Protein AF-A0AAN0SRL2-F1 (afdb_monomer_lite)

Foldseek 3Di:
DPPPPLQWWKKAAPDAQDWDDDPPDGTDTAHRRRITIDSDPVNNVVQVVPVRMGTPSPD

Structure (mmCIF, N/CA/C/O backbone):
data_AF-A0AAN0SRL2-F1
#
_entry.id   AF-A0AAN0SRL2-F1
#
loop_
_atom_site.group_PDB
_atom_site.id
_atom_site.type_symbol
_atom_site.label_atom_id
_atom_site.label_alt_id
_atom_site.label_comp_id
_atom_site.label_asym_id
_atom_site.label_entity_id
_atom_site.label_seq_id
_atom_site.pdbx_PDB_ins_code
_atom_site.Cartn_x
_atom_site.Cartn_y
_atom_site.Cartn_z
_atom_site.occupancy
_atom_site.B_iso_or_equiv
_atom_site.auth_seq_id
_atom_site.auth_comp_id
_atom_site.auth_asym_id
_atom_site.auth_atom_id
_atom_site.pdbx_PDB_model_num
ATOM 1 N N . MET A 1 1 ? -7.393 -23.621 18.508 1.00 38.56 1 MET A N 1
ATOM 2 C CA . MET A 1 1 ? -6.541 -23.034 17.451 1.00 38.56 1 MET A CA 1
ATOM 3 C C . MET A 1 1 ? -6.914 -21.572 17.324 1.00 38.56 1 MET A C 1
ATOM 5 O O . MET A 1 1 ? -8.032 -21.287 16.923 1.00 38.56 1 MET A O 1
ATOM 9 N N . ALA A 1 2 ? -6.042 -20.663 17.761 1.00 40.25 2 ALA A N 1
ATOM 10 C CA . ALA A 1 2 ? -6.272 -19.234 17.588 1.00 40.25 2 ALA A CA 1
ATOM 11 C C . ALA A 1 2 ? -6.289 -18.941 16.084 1.00 40.25 2 ALA A C 1
ATOM 13 O O . ALA A 1 2 ? -5.276 -19.132 15.409 1.00 40.25 2 ALA A O 1
ATOM 14 N N . ALA A 1 3 ? -7.448 -18.551 15.554 1.00 46.72 3 ALA A N 1
ATOM 15 C CA . ALA A 1 3 ? -7.528 -17.973 14.227 1.00 46.72 3 ALA A CA 1
ATOM 16 C C . ALA A 1 3 ? -6.626 -16.736 14.250 1.00 46.72 3 ALA A C 1
ATOM 18 O O . ALA A 1 3 ? -6.959 -15.742 14.891 1.00 46.72 3 ALA A O 1
ATOM 19 N N . LYS A 1 4 ? -5.437 -16.821 13.640 1.00 50.59 4 LYS A N 1
ATOM 20 C CA . LYS A 1 4 ? -4.640 -15.631 13.351 1.00 50.59 4 LYS A CA 1
ATOM 21 C C . LYS A 1 4 ? -5.559 -14.744 12.522 1.00 50.59 4 LYS A C 1
ATOM 23 O O . LYS A 1 4 ? -5.862 -15.110 11.388 1.00 50.59 4 LYS A O 1
ATOM 28 N N . SER A 1 5 ? -6.056 -13.650 13.102 1.00 57.22 5 SER A N 1
ATOM 29 C CA . SER A 1 5 ? -6.687 -12.580 12.332 1.00 57.22 5 SER A CA 1
ATOM 30 C C . SER A 1 5 ? -5.751 -12.297 11.170 1.00 57.22 5 SER A C 1
ATOM 32 O O . SER A 1 5 ? -4.617 -11.880 11.396 1.00 57.22 5 SER A O 1
ATOM 34 N N . LYS A 1 6 ? -6.168 -12.629 9.946 1.00 66.88 6 LYS A N 1
ATOM 35 C CA . LYS A 1 6 ? -5.408 -12.249 8.761 1.00 66.88 6 LYS A CA 1
ATOM 36 C C . LYS A 1 6 ? -5.330 -10.730 8.794 1.00 66.88 6 LYS A C 1
ATOM 38 O O . LYS A 1 6 ? -6.366 -10.073 8.724 1.00 66.88 6 LYS A O 1
ATOM 43 N N . THR A 1 7 ? -4.134 -10.184 8.983 1.00 79.06 7 THR A N 1
ATOM 44 C CA . THR A 1 7 ? -3.925 -8.743 8.901 1.00 79.06 7 THR A CA 1
ATOM 45 C C . THR A 1 7 ? -4.191 -8.344 7.461 1.00 79.06 7 THR A C 1
ATOM 47 O O . THR A 1 7 ? -3.446 -8.719 6.561 1.00 79.06 7 THR A O 1
ATOM 50 N N . VAL A 1 8 ? -5.307 -7.656 7.240 1.00 85.31 8 VAL A N 1
ATOM 51 C CA . VAL A 1 8 ? -5.651 -7.111 5.931 1.00 85.31 8 VAL A CA 1
ATOM 52 C C . VAL A 1 8 ? -5.030 -5.730 5.855 1.00 85.31 8 VAL A C 1
ATOM 54 O O . VAL A 1 8 ? -5.493 -4.811 6.528 1.00 85.31 8 VAL A O 1
ATOM 57 N N . TYR A 1 9 ? -3.978 -5.599 5.060 1.00 87.12 9 TYR A N 1
ATOM 58 C CA . TYR A 1 9 ? -3.306 -4.334 4.824 1.00 87.12 9 TYR A CA 1
ATOM 59 C C . TYR A 1 9 ? -4.050 -3.534 3.762 1.00 87.12 9 TYR A C 1
ATOM 61 O O . TYR A 1 9 ? -4.538 -4.088 2.771 1.00 87.12 9 TYR A O 1
ATOM 69 N N . LYS A 1 10 ? -4.114 -2.220 3.964 1.00 89.00 10 LYS A N 1
ATOM 70 C CA . LYS A 1 10 ? -4.728 -1.281 3.032 1.00 89.00 10 LYS A CA 1
ATOM 71 C C . LYS A 1 10 ? -3.747 -0.165 2.712 1.00 89.00 10 LYS A C 1
ATOM 73 O O . LYS A 1 10 ? -3.286 0.528 3.614 1.00 89.00 10 LYS A O 1
ATOM 78 N N . VAL A 1 11 ? -3.460 0.038 1.433 1.00 87.69 11 VAL A N 1
ATOM 79 C CA . VAL A 1 11 ? -2.561 1.099 0.962 1.00 87.69 11 VAL A CA 1
ATOM 80 C C . VAL A 1 11 ? -3.304 1.959 -0.041 1.00 87.69 11 VAL A C 1
ATOM 82 O O . VAL A 1 11 ? -3.872 1.429 -0.982 1.00 87.69 11 VAL A O 1
ATOM 85 N N . ILE A 1 12 ? -3.314 3.274 0.126 1.00 88.94 12 ILE A N 1
ATOM 86 C CA . ILE A 1 12 ? -3.913 4.196 -0.839 1.00 88.94 12 ILE A CA 1
ATOM 87 C C . ILE A 1 12 ? -2.848 4.730 -1.800 1.00 88.94 12 ILE A C 1
ATOM 89 O O . ILE A 1 12 ? -1.801 5.222 -1.379 1.00 88.94 12 ILE A O 1
ATOM 93 N N . ALA A 1 13 ? -3.120 4.625 -3.095 1.00 86.62 13 ALA A N 1
ATOM 94 C CA . ALA A 1 13 ? -2.395 5.286 -4.168 1.00 86.62 13 ALA A CA 1
ATOM 95 C C . ALA A 1 13 ? -2.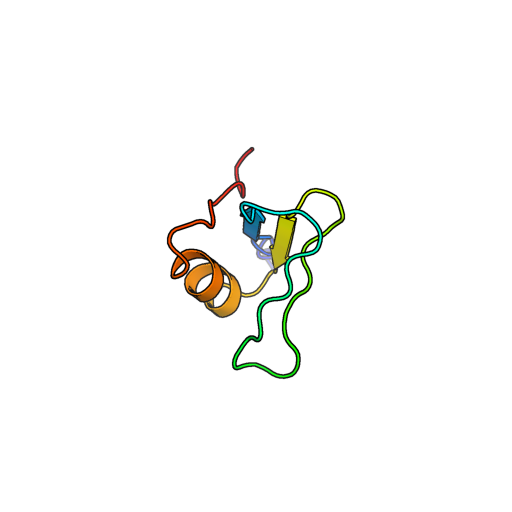844 6.750 -4.315 1.00 86.62 13 ALA A C 1
ATOM 97 O O . ALA A 1 13 ? -3.989 7.090 -4.012 1.00 86.62 13 ALA A O 1
ATOM 98 N N . PRO A 1 14 ? -1.990 7.620 -4.883 1.00 80.62 14 PRO A N 1
ATOM 99 C CA . PRO A 1 14 ? -2.334 9.018 -5.154 1.00 80.62 14 PRO A CA 1
ATOM 100 C C . PRO A 1 14 ? -3.439 9.175 -6.211 1.00 80.62 14 PRO A C 1
ATOM 102 O O . PRO A 1 14 ? -4.073 10.226 -6.289 1.00 80.62 14 PRO A O 1
ATOM 105 N N . LYS A 1 15 ? -3.653 8.154 -7.053 1.00 79.69 15 LYS A N 1
ATOM 106 C CA . LYS A 1 15 ? -4.629 8.161 -8.146 1.00 79.69 15 LYS 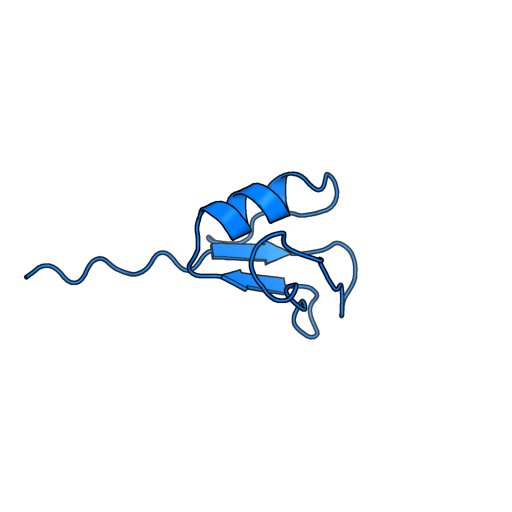A CA 1
ATOM 107 C C . LYS A 1 15 ? -5.571 6.954 -8.063 1.00 79.69 15 LYS A C 1
ATOM 109 O O . LYS A 1 15 ? -5.114 5.848 -7.755 1.00 79.69 15 LYS A O 1
ATOM 114 N N . PRO A 1 16 ? -6.863 7.135 -8.387 1.00 75.69 16 PRO A N 1
ATOM 115 C CA . PRO A 1 16 ? -7.789 6.018 -8.540 1.00 75.69 16 PRO A CA 1
ATOM 116 C C . PRO A 1 16 ? -7.378 5.141 -9.732 1.00 75.69 16 PRO A C 1
ATOM 118 O O . PRO A 1 16 ? -6.719 5.626 -10.653 1.00 75.69 16 PRO A O 1
ATOM 121 N N . PHE A 1 17 ? -7.759 3.859 -9.716 1.00 71.12 17 PHE A N 1
ATOM 122 C CA . PHE A 1 17 ? -7.446 2.893 -10.785 1.00 71.12 17 PHE A CA 1
ATOM 123 C C . PHE A 1 17 ? -5.945 2.739 -11.088 1.00 71.12 17 PHE A C 1
ATOM 125 O O . PHE A 1 17 ? -5.535 2.559 -12.235 1.00 71.12 17 PHE A O 1
ATOM 132 N N . THR A 1 18 ? -5.100 2.815 -10.060 1.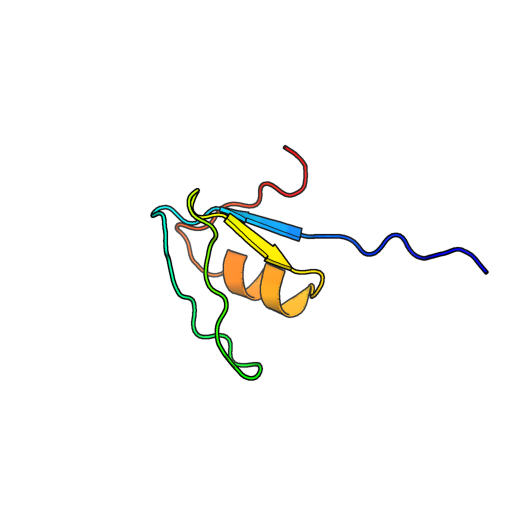00 80.81 18 THR A N 1
ATOM 133 C CA . THR A 1 18 ? -3.662 2.576 -10.218 1.00 80.81 18 THR A CA 1
ATOM 134 C C . THR A 1 18 ? -3.395 1.074 -10.308 1.00 80.81 18 THR A C 1
ATOM 136 O O . THR A 1 18 ? -3.799 0.320 -9.426 1.00 80.81 18 THR A O 1
ATOM 139 N N . TYR A 1 19 ? -2.693 0.639 -11.353 1.00 81.75 19 TYR A N 1
ATOM 140 C CA . TYR A 1 19 ? -2.155 -0.717 -11.448 1.00 81.75 19 TYR A CA 1
ATOM 141 C C . TYR A 1 19 ? -0.698 -0.734 -11.005 1.00 81.75 19 TYR A C 1
ATOM 143 O O . TYR A 1 19 ? 0.117 0.042 -11.508 1.00 81.75 19 TYR A O 1
ATOM 151 N N . VAL A 1 20 ? -0.360 -1.647 -10.101 1.00 79.94 20 VAL A N 1
ATOM 152 C CA . VAL A 1 20 ? 1.016 -1.901 -9.682 1.00 79.94 20 VAL A CA 1
ATOM 153 C C . VAL A 1 20 ? 1.396 -3.307 -10.091 1.00 79.94 20 VAL A C 1
ATOM 155 O O . VAL A 1 20 ? 0.882 -4.276 -9.540 1.00 79.94 20 VAL A O 1
ATOM 158 N N . ALA A 1 21 ? 2.333 -3.417 -11.031 1.00 77.75 21 ALA A N 1
ATOM 159 C CA . ALA A 1 21 ? 2.943 -4.690 -11.380 1.00 77.75 21 ALA A CA 1
ATOM 160 C C . ALA A 1 21 ? 3.758 -5.207 -10.186 1.00 77.75 21 ALA A C 1
ATOM 162 O O . ALA A 1 21 ? 4.835 -4.699 -9.885 1.00 77.75 21 ALA A O 1
ATOM 163 N N . THR A 1 22 ? 3.235 -6.207 -9.486 1.00 70.19 22 THR A N 1
ATOM 164 C CA . THR A 1 22 ? 3.955 -6.909 -8.427 1.00 70.19 22 THR A CA 1
ATOM 165 C C . THR A 1 22 ? 4.786 -8.033 -9.032 1.00 70.19 22 THR A C 1
ATOM 167 O O . THR A 1 22 ? 4.360 -8.696 -9.975 1.00 70.19 22 THR A O 1
ATOM 170 N N . ASN A 1 23 ? 5.964 -8.294 -8.458 1.00 65.50 23 ASN A N 1
ATOM 171 C CA . ASN A 1 23 ? 6.822 -9.413 -8.879 1.00 65.50 23 ASN A CA 1
ATOM 172 C C . ASN A 1 23 ? 6.190 -10.794 -8.621 1.00 65.50 23 ASN A C 1
ATOM 174 O O . ASN A 1 23 ? 6.653 -11.797 -9.158 1.00 65.50 23 ASN A O 1
ATOM 178 N N . TYR A 1 24 ? 5.127 -10.850 -7.818 1.00 58.53 24 TYR A N 1
ATOM 179 C CA . TYR A 1 24 ? 4.304 -12.036 -7.637 1.00 58.53 24 TYR A CA 1
ATOM 180 C C . TYR A 1 24 ? 3.128 -11.984 -8.620 1.00 58.53 24 TYR A C 1
ATOM 182 O O . TYR A 1 24 ? 2.316 -11.068 -8.541 1.00 58.53 24 TYR A O 1
ATOM 190 N N . PHE A 1 25 ? 3.121 -12.936 -9.565 1.00 54.25 25 PHE A N 1
ATOM 191 C CA . PHE A 1 25 ? 2.068 -13.299 -10.529 1.00 54.25 25 PHE A CA 1
ATOM 192 C C . PHE A 1 25 ? 0.838 -12.373 -10.582 1.00 54.25 25 PHE A C 1
ATOM 194 O O . PHE A 1 25 ? -0.177 -12.632 -9.942 1.00 54.25 25 PHE A O 1
ATOM 201 N N . GLY A 1 26 ? 0.918 -11.357 -11.445 1.00 66.25 26 GLY A N 1
ATOM 202 C CA . GLY A 1 26 ? -0.192 -10.454 -11.742 1.00 66.25 26 GLY A CA 1
ATOM 203 C C . GLY A 1 26 ? -0.237 -9.296 -10.755 1.00 66.25 26 GLY A C 1
ATOM 204 O O . GLY A 1 26 ? -0.410 -9.487 -9.559 1.00 66.25 26 GLY A O 1
ATOM 205 N N . GLY A 1 27 ? -0.043 -8.084 -11.266 1.00 73.69 27 GLY A N 1
ATOM 206 C CA . GLY A 1 27 ? -0.076 -6.884 -10.446 1.00 73.69 27 GLY A CA 1
ATOM 207 C C . GLY A 1 27 ? -1.403 -6.679 -9.728 1.00 73.69 27 GLY A C 1
ATOM 208 O O . GLY A 1 27 ? -2.432 -7.234 -10.114 1.00 73.69 27 GLY A O 1
ATOM 209 N N . LEU A 1 28 ? -1.386 -5.838 -8.697 1.00 82.62 28 LEU A N 1
ATOM 210 C CA . LEU A 1 28 ? -2.613 -5.410 -8.045 1.00 82.62 28 LEU A CA 1
ATOM 211 C C . LEU A 1 28 ? -3.205 -4.199 -8.751 1.00 82.62 28 LEU A C 1
ATOM 213 O O . LEU A 1 28 ? -2.502 -3.252 -9.107 1.00 82.62 28 LEU A O 1
ATOM 217 N N . TRP A 1 29 ? -4.525 -4.216 -8.875 1.00 84.44 29 TRP A N 1
ATOM 218 C CA . TRP A 1 29 ? -5.316 -3.037 -9.183 1.00 84.44 29 TRP A CA 1
ATOM 219 C C . TRP A 1 29 ? -5.805 -2.401 -7.891 1.00 84.44 29 TRP A C 1
ATOM 221 O O . TRP A 1 29 ? -6.250 -3.096 -6.979 1.00 84.44 29 TRP A O 1
ATOM 231 N N . ALA A 1 30 ? -5.721 -1.079 -7.829 1.00 84.12 30 ALA A N 1
ATOM 232 C CA . ALA A 1 30 ? -6.391 -0.312 -6.802 1.00 84.12 30 ALA A CA 1
ATOM 233 C C . ALA A 1 30 ? -7.898 -0.266 -7.085 1.00 84.12 30 ALA A C 1
ATOM 235 O O . ALA A 1 30 ? -8.310 -0.161 -8.243 1.00 84.12 30 ALA A O 1
ATOM 236 N N . ASP A 1 31 ? -8.704 -0.259 -6.028 1.00 84.62 31 ASP A N 1
ATOM 237 C CA . ASP A 1 31 ? -10.138 0.012 -6.084 1.00 84.62 31 ASP A CA 1
ATOM 238 C C . ASP A 1 31 ? -10.440 1.403 -6.688 1.00 84.62 31 ASP A C 1
ATOM 240 O O . ASP A 1 31 ? -9.554 2.238 -6.898 1.00 84.62 31 ASP A O 1
ATOM 244 N N . GLU A 1 32 ? -11.723 1.711 -6.897 1.00 81.62 32 GLU A N 1
ATOM 245 C CA . GLU A 1 32 ? -12.202 2.996 -7.448 1.00 81.62 32 GLU A CA 1
ATOM 246 C C . GLU A 1 32 ? -11.738 4.223 -6.642 1.00 81.62 32 GLU A C 1
ATOM 248 O O . GLU A 1 32 ? -11.665 5.337 -7.157 1.00 81.62 32 GLU A O 1
ATOM 253 N N . LYS A 1 33 ? -11.392 4.018 -5.366 1.00 81.44 33 LYS A N 1
ATOM 254 C CA . LYS A 1 33 ? -10.850 5.043 -4.461 1.00 81.44 33 LYS A CA 1
ATOM 255 C C . LYS A 1 33 ? -9.319 5.100 -4.444 1.00 81.44 33 LYS A C 1
ATOM 257 O O . LYS A 1 33 ? -8.752 5.847 -3.653 1.00 81.44 33 LYS A O 1
ATOM 262 N N . GLY A 1 34 ? -8.652 4.299 -5.271 1.00 84.44 34 GLY A N 1
ATOM 263 C CA . GLY A 1 34 ? -7.199 4.159 -5.277 1.00 84.44 34 GLY A CA 1
ATOM 264 C C . GLY A 1 34 ? -6.665 3.323 -4.116 1.00 84.44 34 GLY A C 1
ATOM 265 O O . GLY A 1 34 ? -5.506 3.476 -3.768 1.00 84.44 34 GLY A O 1
ATOM 266 N N . VAL A 1 35 ? -7.466 2.450 -3.501 1.00 87.25 35 VAL A N 1
ATOM 267 C CA . VAL A 1 35 ? -7.022 1.624 -2.365 1.00 87.25 35 VAL A CA 1
ATOM 268 C C . VAL A 1 35 ? -6.620 0.232 -2.841 1.00 87.25 35 VAL A C 1
ATOM 270 O O . VAL A 1 35 ? -7.357 -0.411 -3.569 1.00 87.25 35 VAL A O 1
ATOM 273 N N . PHE A 1 36 ? -5.460 -0.242 -2.413 1.00 87.62 36 PHE A N 1
ATOM 274 C CA . PHE A 1 36 ? -5.008 -1.618 -2.541 1.00 87.62 36 PHE A CA 1
ATOM 275 C C . PHE A 1 36 ? -5.299 -2.356 -1.248 1.00 87.62 36 PHE A C 1
ATOM 277 O O . PHE A 1 36 ? -4.877 -1.913 -0.179 1.00 87.62 36 PHE A O 1
ATOM 284 N N . VAL A 1 37 ? -5.968 -3.498 -1.349 1.00 86.19 37 VAL A N 1
ATOM 285 C CA . VAL A 1 37 ? -6.240 -4.378 -0.214 1.00 86.19 37 VAL A CA 1
ATOM 286 C C . VAL A 1 37 ? -5.475 -5.678 -0.421 1.00 86.19 37 VAL A C 1
ATOM 288 O O . VAL A 1 37 ? -5.615 -6.326 -1.455 1.00 86.19 37 VAL A O 1
ATOM 291 N N . THR A 1 38 ? -4.645 -6.058 0.547 1.00 83.81 38 THR A N 1
ATOM 292 C CA . THR A 1 38 ? -3.855 -7.293 0.471 1.00 83.81 38 THR A CA 1
ATOM 293 C C . THR A 1 38 ? -3.690 -7.926 1.847 1.00 83.81 38 THR A C 1
ATOM 295 O O . THR A 1 38 ? -3.466 -7.230 2.834 1.00 83.81 38 THR A O 1
ATOM 298 N N . ASP A 1 39 ? -3.787 -9.252 1.935 1.00 84.44 39 ASP A N 1
ATOM 299 C CA . ASP A 1 39 ? -3.398 -10.016 3.128 1.00 84.44 39 ASP A CA 1
ATOM 300 C C . ASP A 1 39 ? -1.930 -10.481 3.085 1.00 84.44 39 ASP A C 1
ATOM 302 O O . ASP A 1 39 ? -1.471 -11.168 3.998 1.00 84.44 39 ASP A O 1
ATOM 306 N N . ASN A 1 40 ? -1.178 -10.090 2.047 1.00 84.06 40 ASN A N 1
ATOM 307 C CA . ASN A 1 40 ? 0.240 -10.403 1.899 1.00 84.06 40 ASN A CA 1
ATOM 308 C C . ASN A 1 40 ? 1.126 -9.230 2.359 1.00 84.06 40 ASN A C 1
ATOM 310 O O . ASN A 1 40 ? 1.128 -8.151 1.761 1.00 84.06 40 ASN A O 1
ATOM 314 N N . GLU A 1 41 ? 1.930 -9.466 3.400 1.00 83.38 41 GLU A N 1
ATOM 315 C CA . GLU A 1 41 ? 2.863 -8.475 3.947 1.00 83.38 41 GLU A CA 1
ATOM 316 C C . GLU A 1 41 ? 3.951 -8.058 2.937 1.00 83.38 41 GLU A C 1
ATOM 318 O O . GLU A 1 41 ? 4.350 -6.894 2.919 1.00 83.38 41 GLU A O 1
ATOM 323 N N . GLU A 1 42 ? 4.418 -8.961 2.067 1.00 84.81 42 GLU A N 1
ATOM 324 C CA . GLU A 1 42 ? 5.412 -8.631 1.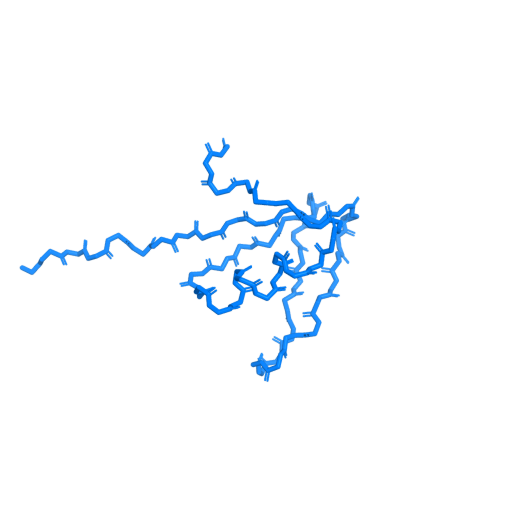034 1.00 84.81 42 GLU A CA 1
ATOM 325 C C . GLU A 1 42 ? 4.835 -7.647 0.016 1.00 84.81 42 GLU A C 1
ATOM 327 O O . GLU A 1 42 ? 5.477 -6.656 -0.331 1.00 84.81 42 GLU A O 1
ATOM 332 N N . THR A 1 43 ? 3.593 -7.879 -0.415 1.00 83.88 43 THR A N 1
ATOM 333 C CA . THR A 1 43 ? 2.860 -6.966 -1.295 1.00 83.88 43 THR A CA 1
ATOM 334 C C . THR A 1 43 ? 2.639 -5.619 -0.619 1.00 83.88 43 THR A C 1
ATOM 336 O O . THR A 1 43 ? 2.881 -4.588 -1.236 1.00 83.88 43 THR A O 1
ATOM 339 N N . TYR A 1 44 ? 2.228 -5.610 0.649 1.00 85.56 44 TYR A N 1
ATOM 340 C CA . TYR A 1 44 ? 2.060 -4.384 1.429 1.00 85.56 44 TYR A CA 1
ATOM 341 C C . TYR A 1 44 ? 3.360 -3.574 1.515 1.00 85.56 44 TYR A C 1
ATOM 343 O O . TYR A 1 44 ? 3.384 -2.399 1.150 1.00 85.56 44 TYR A O 1
ATOM 351 N N . LYS A 1 45 ? 4.463 -4.211 1.926 1.00 84.94 45 LYS A N 1
ATOM 352 C CA . LYS A 1 45 ? 5.783 -3.571 2.004 1.00 84.94 45 LYS A CA 1
ATOM 353 C C . LYS A 1 45 ? 6.234 -3.056 0.643 1.00 84.94 45 LYS A C 1
ATOM 355 O O . LYS A 1 45 ? 6.759 -1.951 0.574 1.00 84.94 45 LYS A O 1
ATOM 360 N N . TYR A 1 46 ? 5.993 -3.816 -0.426 1.00 85.19 46 TYR A N 1
ATOM 361 C CA . TYR A 1 46 ? 6.287 -3.399 -1.794 1.00 85.19 46 TYR A CA 1
ATOM 362 C C . TYR A 1 46 ? 5.481 -2.161 -2.200 1.00 85.19 46 TYR A C 1
ATOM 364 O O . TYR A 1 46 ? 6.059 -1.199 -2.696 1.00 85.19 46 TYR A O 1
ATOM 372 N N . LEU A 1 47 ? 4.174 -2.133 -1.928 1.00 83.06 47 LEU A N 1
ATOM 373 C CA . LEU A 1 47 ? 3.321 -0.972 -2.195 1.00 83.06 47 LEU A CA 1
ATOM 374 C C . LEU A 1 47 ? 3.798 0.273 -1.426 1.00 83.06 47 LEU A C 1
ATOM 376 O O . LEU A 1 47 ? 3.780 1.365 -1.979 1.00 83.06 47 LEU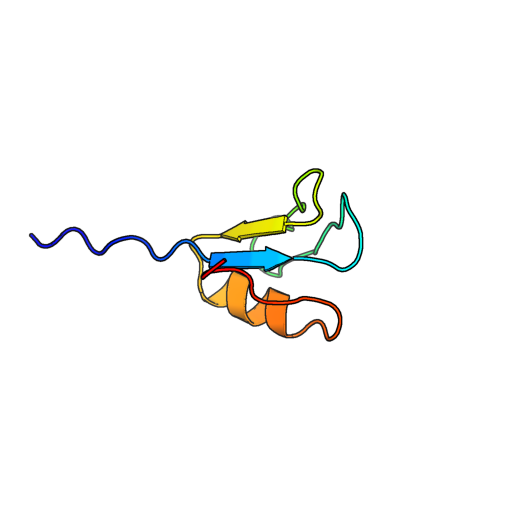 A O 1
ATOM 380 N N . LEU A 1 48 ? 4.306 0.114 -0.202 1.00 83.94 48 LEU A N 1
ATOM 381 C CA . LEU A 1 48 ? 4.897 1.211 0.574 1.00 83.94 48 LEU A CA 1
ATOM 382 C C . LEU A 1 48 ? 6.276 1.677 0.088 1.00 83.94 48 LEU A C 1
ATOM 384 O O . LEU A 1 48 ? 6.739 2.732 0.518 1.00 83.94 48 LEU A O 1
ATOM 388 N N . THR A 1 49 ? 6.950 0.934 -0.795 1.00 84.81 49 THR A N 1
ATOM 389 C CA . THR A 1 49 ? 8.193 1.433 -1.412 1.00 84.81 49 THR A CA 1
ATOM 390 C C . THR A 1 49 ? 7.934 2.569 -2.399 1.00 84.81 49 THR A C 1
ATOM 392 O O . THR A 1 49 ? 8.833 3.365 -2.674 1.00 84.81 49 THR A O 1
ATOM 395 N N . PHE A 1 50 ? 6.706 2.684 -2.911 1.00 82.19 50 PHE A N 1
ATOM 396 C CA . PHE A 1 50 ? 6.311 3.790 -3.768 1.00 82.19 50 PHE A CA 1
ATOM 397 C C . PHE A 1 50 ? 6.067 5.032 -2.908 1.00 82.19 50 PHE A C 1
ATOM 399 O O . PHE A 1 50 ? 5.166 5.056 -2.076 1.00 82.19 50 PHE A O 1
ATOM 406 N N . ALA A 1 51 ? 6.848 6.090 -3.136 1.00 74.12 51 ALA A N 1
ATOM 407 C CA . ALA A 1 51 ? 6.828 7.305 -2.315 1.00 74.12 51 ALA A CA 1
ATOM 408 C C . ALA A 1 51 ? 5.453 8.001 -2.234 1.00 74.12 51 ALA A C 1
ATOM 410 O O . ALA A 1 51 ? 5.185 8.747 -1.295 1.00 74.12 51 ALA A O 1
ATOM 411 N N . GLU A 1 52 ? 4.584 7.780 -3.219 1.00 81.44 52 GLU A N 1
ATOM 412 C CA . GLU A 1 52 ? 3.252 8.387 -3.269 1.00 81.44 52 GLU A CA 1
ATOM 413 C C . GLU A 1 52 ? 2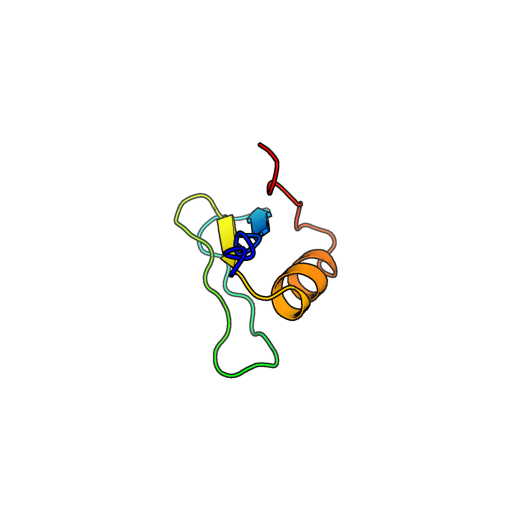.174 7.565 -2.542 1.00 81.44 52 GLU A C 1
ATOM 415 O O . GLU A 1 52 ? 1.061 8.052 -2.337 1.00 81.44 52 GLU A O 1
ATOM 420 N N . PHE A 1 53 ? 2.482 6.324 -2.169 1.00 86.56 53 PHE A N 1
ATOM 421 C CA . PHE A 1 53 ? 1.529 5.387 -1.590 1.00 86.56 53 PHE A CA 1
ATOM 422 C C . PHE A 1 53 ? 1.535 5.532 -0.070 1.00 86.56 53 PHE A C 1
ATOM 424 O O . PHE A 1 53 ? 2.582 5.719 0.550 1.00 86.56 53 PHE A O 1
ATOM 431 N N . LYS A 1 54 ? 0.357 5.457 0.550 1.00 86.25 54 LYS A N 1
ATOM 432 C CA . LYS A 1 54 ? 0.206 5.654 1.997 1.00 86.25 54 LYS A CA 1
ATOM 433 C C . LYS A 1 54 ? -0.506 4.479 2.638 1.00 86.25 54 LYS A C 1
ATOM 435 O O . LYS A 1 54 ? -1.515 4.012 2.120 1.00 86.25 54 LYS A O 1
ATOM 440 N N . ASP A 1 55 ? -0.006 4.031 3.783 1.00 87.81 55 ASP A N 1
ATOM 441 C CA . ASP A 1 55 ? -0.732 3.073 4.612 1.00 87.81 55 ASP A CA 1
ATOM 442 C C . ASP A 1 55 ? -2.017 3.709 5.160 1.00 87.81 55 ASP A C 1
ATOM 444 O O . ASP A 1 55 ? -2.003 4.829 5.675 1.00 87.81 55 ASP A O 1
ATOM 448 N N . ILE A 1 56 ? -3.121 2.977 5.040 1.00 87.44 56 ILE A N 1
ATOM 449 C CA . ILE A 1 56 ? -4.422 3.307 5.630 1.00 87.44 56 ILE A CA 1
ATOM 450 C C . ILE A 1 56 ? -5.018 2.091 6.354 1.00 87.44 56 ILE A C 1
ATOM 452 O O . ILE A 1 56 ? -6.230 2.006 6.539 1.00 87.44 56 ILE A O 1
ATOM 456 N N . THR A 1 57 ? -4.188 1.124 6.759 1.00 81.19 57 THR A N 1
ATOM 457 C CA . THR A 1 57 ? -4.635 -0.125 7.401 1.00 81.19 57 THR A CA 1
ATOM 458 C C . THR A 1 57 ? -5.416 0.123 8.702 1.00 81.19 57 THR A C 1
ATOM 460 O O . THR A 1 57 ? -6.257 -0.693 9.074 1.00 81.19 57 THR A O 1
ATOM 463 N N . GLY A 1 58 ? -5.181 1.258 9.371 1.00 70.94 58 GLY A N 1
ATOM 464 C CA . GLY A 1 58 ? -5.837 1.648 10.626 1.00 70.94 58 GLY A CA 1
ATOM 465 C C . GLY A 1 58 ? -6.879 2.770 10.534 1.00 70.94 58 GLY A C 1
ATOM 466 O O . GLY A 1 58 ? -7.300 3.251 11.585 1.00 70.94 58 GLY A O 1
ATOM 467 N N . ILE A 1 59 ? -7.256 3.209 9.327 1.00 65.69 59 ILE A N 1
ATOM 468 C CA . ILE A 1 59 ? -8.278 4.250 9.087 1.00 65.69 59 ILE A CA 1
ATOM 469 C C . ILE A 1 59 ? -9.591 3.586 8.661 1.00 65.69 59 ILE A C 1
ATOM 471 O O . ILE A 1 59 ? -10.643 3.987 9.203 1.00 65.69 59 ILE A O 1
#

Sequence (59 aa):
MAAKSKTVYKVIAPKPFTYVATNYFGGLWADEKGVFVTDNEETYKYLLTFAEFKDITGI

Secondary structure (DSSP, 8-state):
--------EEEE-SSTT-EE--SSSSPEEP-TTSEEEES-HHHHHHHHHSTT-EE-TT-

Radius of gyration: 11.69 Å; chains: 1; bounding box: 20×32×29 Å

Organism: NCBI:txid451709

pLDDT: mean 77.62, std 12.17, range [38.56, 89.0]